Protein AF-A0A2G9RI73-F1 (afdb_monomer_lite)

Organism: Aquarana catesbeiana (NCBI:txid8400)

Radius of gyration: 27.95 Å; chains: 1; bounding box: 65×34×59 Å

pLDDT: mean 80.5, std 19.03, range [43.84, 97.88]

Foldseek 3Di:
DDPVVVCPDCLNPPPDPVSVVVNVPDDDPVVVVVVVVVCVVCVVVVVVVVVVVVCVVVVNPDDPPPDDDDDPPPPDPDPPDPDPPDPPDDPDDDDDD

Sequence (97 aa):
MTAVECLIHPWIKPLNRKQAVNRSRSSINMKNFKKFNARRKWKLSYNMVSACNRLCRMKLLCHPAKSDEDLRQCESDQEDEKTKPATLLRRRLSSCS

Structure (mmCIF, N/CA/C/O backbone):
data_AF-A0A2G9RI73-F1
#
_entry.id   AF-A0A2G9RI73-F1
#
loop_
_atom_site.group_PDB
_atom_site.id
_atom_site.type_symbol
_atom_site.label_atom_id
_atom_site.label_alt_id
_atom_site.label_comp_id
_atom_site.label_asym_id
_atom_site.label_entity_id
_atom_site.label_seq_id
_atom_site.pdbx_PDB_ins_code
_atom_site.Cartn_x
_atom_site.Cartn_y
_atom_site.Cartn_z
_atom_site.occupancy
_atom_site.B_iso_or_equiv
_atom_site.auth_seq_id
_atom_site.auth_comp_id
_atom_site.auth_asym_id
_atom_site.auth_atom_id
_atom_site.pdbx_PDB_model_num
ATOM 1 N N . MET A 1 1 ? 21.335 15.060 -2.955 1.00 74.19 1 MET A N 1
ATOM 2 C CA . MET A 1 1 ? 20.000 14.521 -3.284 1.00 74.19 1 MET A CA 1
ATOM 3 C C . MET A 1 1 ? 19.039 15.663 -3.524 1.00 74.19 1 MET A C 1
ATOM 5 O O . MET A 1 1 ? 18.300 16.074 -2.635 1.00 74.19 1 MET A O 1
ATOM 9 N N . THR A 1 2 ? 19.090 16.194 -4.736 1.00 94.94 2 THR A N 1
ATOM 10 C CA . THR A 1 2 ? 18.099 17.136 -5.260 1.00 94.94 2 THR A CA 1
ATOM 11 C C . THR A 1 2 ? 16.977 16.368 -5.966 1.00 94.94 2 THR A C 1
ATOM 13 O O . THR A 1 2 ? 17.145 15.211 -6.353 1.00 94.94 2 THR A O 1
ATOM 16 N N . ALA A 1 3 ? 15.814 16.995 -6.163 1.00 93.69 3 ALA A N 1
ATOM 17 C CA . ALA A 1 3 ? 14.718 16.365 -6.907 1.00 93.69 3 ALA A CA 1
ATOM 18 C C . ALA A 1 3 ? 15.135 15.989 -8.344 1.00 93.69 3 ALA A C 1
ATOM 20 O O . ALA A 1 3 ? 14.725 14.949 -8.855 1.00 93.69 3 ALA A O 1
ATOM 21 N N . VAL A 1 4 ? 15.997 16.800 -8.964 1.00 94.94 4 VAL A N 1
ATOM 22 C CA . VAL A 1 4 ? 16.527 16.571 -10.316 1.00 94.94 4 VAL A CA 1
ATOM 23 C C . VAL A 1 4 ? 17.380 15.299 -10.366 1.00 94.94 4 VAL A C 1
ATOM 25 O O . VAL A 1 4 ? 17.195 14.476 -11.261 1.00 94.94 4 VAL A O 1
ATOM 28 N N . GLU A 1 5 ? 18.241 15.083 -9.367 1.00 93.38 5 GLU A N 1
ATOM 29 C CA . GLU A 1 5 ? 19.032 13.850 -9.220 1.00 93.38 5 GLU A CA 1
ATOM 30 C C . GLU A 1 5 ? 18.147 12.604 -9.041 1.00 93.38 5 GLU A C 1
ATOM 32 O O . GLU A 1 5 ? 18.467 11.530 -9.549 1.00 93.38 5 GLU A O 1
ATOM 37 N N . CYS A 1 6 ? 17.001 12.722 -8.366 1.00 94.81 6 CYS A N 1
ATOM 38 C CA . CYS A 1 6 ? 16.075 11.598 -8.216 1.00 94.81 6 CYS A CA 1
ATOM 39 C C . CYS A 1 6 ? 15.415 11.206 -9.547 1.00 94.81 6 CYS A C 1
ATOM 41 O O . CYS A 1 6 ? 15.211 10.022 -9.805 1.00 94.81 6 CYS A O 1
ATOM 43 N N . LEU A 1 7 ? 15.100 12.167 -10.421 1.00 94.12 7 LEU A N 1
ATOM 44 C CA . LEU A 1 7 ? 14.438 11.884 -11.703 1.00 94.12 7 LEU A CA 1
ATOM 45 C C . LEU A 1 7 ? 15.312 11.067 -12.665 1.00 94.12 7 LEU A C 1
ATOM 47 O O . LEU A 1 7 ? 14.783 10.310 -13.481 1.00 94.12 7 LEU A O 1
ATOM 51 N N . ILE A 1 8 ? 16.637 11.181 -12.553 1.00 94.88 8 ILE A N 1
ATOM 52 C CA . ILE A 1 8 ? 17.598 10.380 -13.329 1.00 94.88 8 ILE A CA 1
ATOM 53 C C . ILE A 1 8 ? 17.916 9.026 -12.677 1.00 94.88 8 ILE A C 1
ATOM 55 O O . ILE A 1 8 ? 18.668 8.234 -13.244 1.00 94.88 8 ILE A O 1
ATOM 59 N N . HIS A 1 9 ? 17.341 8.722 -11.510 1.00 94.19 9 HIS A N 1
ATOM 60 C CA . HIS A 1 9 ? 17.604 7.469 -10.812 1.00 94.19 9 HIS A CA 1
ATOM 61 C C . HIS A 1 9 ? 17.080 6.259 -11.617 1.00 94.19 9 HIS A C 1
ATOM 63 O O . HIS A 1 9 ? 15.927 6.289 -12.060 1.00 94.19 9 HIS A O 1
ATOM 69 N N . PRO A 1 10 ? 17.834 5.145 -11.737 1.00 95.44 10 PRO A N 1
ATOM 70 C CA . PRO A 1 10 ? 17.460 3.994 -12.573 1.00 95.44 10 PRO A CA 1
ATOM 71 C C . PRO A 1 10 ? 16.097 3.356 -12.263 1.00 95.44 10 PRO A C 1
ATOM 73 O O . PRO A 1 10 ? 15.484 2.731 -13.127 1.00 95.44 10 PRO A O 1
ATOM 76 N N . TRP A 1 11 ? 15.603 3.503 -11.029 1.00 94.75 11 TRP A N 1
ATOM 77 C CA . TRP A 1 11 ? 14.265 3.031 -10.646 1.00 94.75 11 TRP A CA 1
ATOM 78 C C . TRP A 1 11 ? 13.123 3.892 -11.218 1.00 94.75 11 TRP A C 1
ATOM 80 O O . TRP A 1 11 ? 12.021 3.391 -11.467 1.00 94.75 11 TRP A O 1
ATOM 90 N N . ILE A 1 12 ? 13.383 5.186 -11.419 1.00 95.06 12 ILE A N 1
ATOM 91 C CA . ILE A 1 12 ? 12.440 6.157 -11.986 1.00 95.06 12 ILE A CA 1
ATOM 92 C C . ILE A 1 12 ? 12.600 6.209 -13.509 1.00 95.06 12 ILE A C 1
ATOM 94 O O . ILE A 1 12 ? 11.609 6.046 -14.220 1.00 95.06 12 ILE A O 1
ATOM 98 N N . LYS A 1 13 ? 13.838 6.346 -14.006 1.00 95.38 13 LYS A N 1
ATOM 99 C CA . LYS A 1 13 ? 14.194 6.345 -15.432 1.00 95.38 13 LYS A CA 1
ATOM 100 C C . LYS A 1 13 ? 15.173 5.197 -15.736 1.00 95.38 13 LYS A C 1
ATOM 102 O O . LYS A 1 13 ? 16.383 5.382 -15.614 1.00 95.38 13 LYS A O 1
ATOM 107 N N . PRO A 1 14 ? 14.678 4.003 -16.117 1.00 96.06 14 PRO A N 1
ATOM 108 C CA . PRO A 1 14 ? 15.535 2.876 -16.473 1.00 96.06 14 PRO A CA 1
ATOM 109 C C . PRO A 1 14 ? 16.444 3.220 -17.653 1.00 96.06 14 PRO A C 1
ATOM 111 O O . PRO A 1 14 ? 15.978 3.736 -18.666 1.00 96.06 14 PRO A O 1
ATOM 114 N N . LEU A 1 15 ? 17.728 2.889 -17.536 1.00 94.56 15 LEU A N 1
ATOM 115 C CA . LEU A 1 15 ? 18.718 3.122 -18.592 1.00 94.56 15 LEU A CA 1
ATOM 116 C C . LEU A 1 15 ? 18.775 1.943 -19.573 1.00 94.56 15 LEU A C 1
ATOM 118 O O . LEU A 1 15 ? 19.064 2.120 -20.749 1.00 94.56 15 LEU A O 1
ATOM 122 N N . ASN A 1 16 ? 18.455 0.737 -19.090 1.00 96.50 16 ASN A N 1
ATOM 123 C CA . ASN A 1 16 ? 18.571 -0.512 -19.840 1.00 96.50 16 ASN A CA 1
ATOM 124 C C . ASN A 1 16 ? 17.277 -1.336 -19.789 1.00 96.50 16 ASN A C 1
ATOM 126 O O . ASN A 1 16 ? 16.590 -1.387 -18.764 1.00 96.50 16 ASN A O 1
ATOM 130 N N . ARG A 1 17 ? 17.004 -2.119 -20.843 1.00 96.50 17 ARG A N 1
ATOM 131 C CA . ARG A 1 17 ? 15.844 -3.035 -20.903 1.00 96.50 17 ARG A CA 1
ATOM 132 C C . ARG A 1 17 ? 15.799 -4.027 -19.731 1.00 96.50 17 ARG A C 1
ATOM 134 O O . ARG A 1 17 ? 14.724 -4.301 -19.208 1.00 96.50 17 ARG A O 1
ATOM 141 N N . LYS A 1 18 ? 16.954 -4.520 -19.263 1.00 96.00 18 LYS A N 1
ATOM 142 C CA . LYS A 1 18 ? 17.045 -5.411 -18.087 1.00 96.00 18 LYS A CA 1
ATOM 143 C C . LYS A 1 18 ? 16.486 -4.755 -16.815 1.00 96.00 18 LYS A C 1
ATOM 145 O O . LYS A 1 18 ? 15.769 -5.408 -16.064 1.00 96.00 18 LYS A O 1
ATOM 150 N 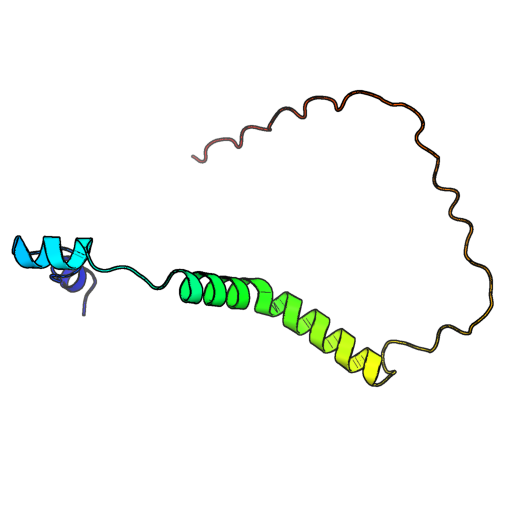N . GLN A 1 19 ? 16.765 -3.465 -16.599 1.00 96.19 19 GLN A N 1
ATOM 151 C CA . GLN A 1 19 ? 16.254 -2.712 -15.447 1.00 96.19 19 GLN A CA 1
ATOM 152 C C . GLN A 1 19 ? 14.739 -2.510 -15.547 1.00 96.19 19 GLN A C 1
ATOM 154 O O . GLN A 1 19 ? 14.032 -2.729 -14.566 1.00 96.19 19 GLN A O 1
ATOM 159 N N . ALA A 1 20 ? 14.232 -2.172 -16.737 1.00 96.25 20 ALA A N 1
ATOM 160 C CA . ALA A 1 20 ? 12.798 -2.013 -16.972 1.00 96.25 20 ALA A CA 1
ATOM 161 C C . ALA A 1 20 ? 12.017 -3.312 -16.693 1.00 96.25 20 ALA A C 1
ATOM 163 O O . ALA A 1 20 ? 10.992 -3.282 -16.013 1.00 96.25 20 ALA A O 1
ATOM 164 N N . VAL A 1 21 ? 12.537 -4.455 -17.157 1.00 97.19 21 VAL A N 1
ATOM 165 C CA . VAL A 1 21 ? 11.939 -5.781 -16.922 1.00 97.19 21 VAL A CA 1
ATOM 166 C C . VAL A 1 21 ? 12.011 -6.182 -15.447 1.00 97.19 21 VAL A C 1
ATOM 168 O O . VAL A 1 21 ? 11.052 -6.728 -14.909 1.00 97.19 21 VAL A O 1
ATOM 171 N N . ASN A 1 22 ? 13.124 -5.908 -14.764 1.00 96.50 22 ASN A N 1
ATOM 172 C CA . ASN A 1 22 ? 13.230 -6.188 -13.332 1.00 96.50 22 ASN A CA 1
ATOM 173 C C . ASN A 1 22 ? 12.215 -5.357 -12.527 1.00 96.50 22 ASN A C 1
ATOM 175 O O . ASN A 1 22 ? 11.503 -5.878 -11.667 1.00 96.50 22 ASN A O 1
ATOM 179 N N . ARG A 1 23 ? 12.074 -4.072 -12.874 1.00 96.56 23 ARG A N 1
ATOM 180 C CA . ARG A 1 23 ? 11.092 -3.177 -12.259 1.00 96.56 23 ARG A CA 1
ATOM 181 C C . ARG A 1 23 ? 9.660 -3.659 -12.483 1.00 96.56 23 ARG A C 1
ATOM 183 O O . ARG A 1 23 ? 8.885 -3.663 -11.537 1.00 96.56 23 ARG A O 1
ATOM 190 N N . SER A 1 24 ? 9.308 -4.075 -13.702 1.00 94.75 24 SER A N 1
ATOM 191 C CA . SER A 1 24 ? 7.945 -4.531 -14.011 1.00 94.75 24 SER A CA 1
ATOM 192 C C . SER A 1 24 ? 7.581 -5.850 -13.326 1.00 94.75 24 SER A C 1
ATOM 194 O O . SER A 1 24 ? 6.415 -6.071 -13.015 1.00 94.75 24 SER A O 1
ATOM 196 N N . ARG A 1 25 ? 8.570 -6.710 -13.058 1.00 96.81 25 ARG A N 1
ATOM 197 C CA . ARG A 1 25 ? 8.391 -7.967 -12.312 1.00 96.81 25 ARG A CA 1
ATOM 198 C C . ARG A 1 25 ? 8.355 -7.778 -10.797 1.00 96.81 25 ARG A C 1
ATOM 200 O O . ARG A 1 25 ? 7.861 -8.646 -10.085 1.00 96.81 25 ARG A O 1
ATOM 207 N N . SER A 1 26 ? 8.882 -6.665 -10.299 1.00 96.12 26 SER A N 1
ATOM 208 C CA .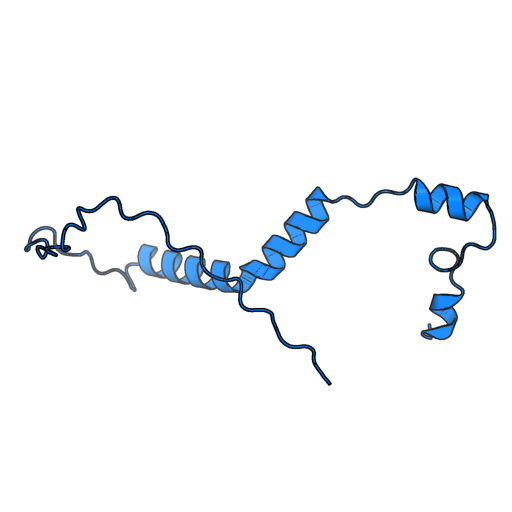 SER A 1 26 ? 8.907 -6.363 -8.872 1.00 96.12 26 SER A CA 1
ATOM 209 C C . SER A 1 26 ? 7.510 -5.981 -8.380 1.00 96.12 26 SER A C 1
ATOM 211 O O . SER A 1 26 ? 6.933 -4.987 -8.815 1.00 96.12 26 SER A O 1
ATOM 213 N N . SER A 1 27 ? 6.968 -6.749 -7.435 1.00 95.88 27 SER A N 1
ATOM 214 C CA . SER A 1 27 ? 5.677 -6.466 -6.799 1.00 95.88 27 SER A CA 1
ATOM 215 C C . SER A 1 27 ? 5.844 -5.855 -5.408 1.00 95.88 27 SER A C 1
ATOM 217 O O . SER A 1 27 ? 6.759 -6.215 -4.670 1.00 95.88 27 SER A O 1
ATOM 219 N N . ILE A 1 28 ? 4.907 -4.998 -5.003 1.00 96.25 28 ILE A N 1
ATOM 220 C CA . ILE A 1 28 ? 4.836 -4.478 -3.632 1.00 96.25 28 ILE A CA 1
ATOM 221 C C . ILE A 1 28 ? 3.965 -5.410 -2.784 1.00 96.25 28 ILE A C 1
ATOM 223 O O . ILE A 1 28 ? 2.913 -5.871 -3.231 1.00 96.25 28 ILE A O 1
ATOM 227 N N . ASN A 1 29 ? 4.347 -5.640 -1.525 1.00 97.25 29 ASN A N 1
ATOM 228 C CA . ASN A 1 29 ? 3.509 -6.367 -0.574 1.00 97.25 29 ASN A CA 1
ATOM 229 C C . ASN A 1 29 ? 2.244 -5.557 -0.223 1.00 97.25 29 ASN A C 1
ATOM 231 O O . ASN A 1 29 ? 2.214 -4.755 0.717 1.00 97.25 29 ASN A O 1
ATOM 235 N N . MET A 1 30 ? 1.176 -5.799 -0.981 1.00 97.31 30 MET A N 1
ATOM 236 C CA . MET A 1 30 ? -0.090 -5.081 -0.851 1.00 97.31 30 MET A CA 1
ATOM 237 C C . MET A 1 30 ? -0.794 -5.356 0.486 1.00 97.31 30 MET A C 1
ATOM 239 O O . MET A 1 30 ? -1.470 -4.476 1.020 1.00 97.31 30 MET A O 1
ATOM 243 N N . LYS A 1 31 ? -0.611 -6.551 1.067 1.00 97.75 31 LYS A N 1
ATOM 244 C CA . LYS A 1 31 ? -1.175 -6.915 2.378 1.00 97.75 31 LYS A CA 1
ATOM 245 C C . LYS A 1 31 ? -0.630 -5.996 3.471 1.00 97.75 31 LYS A C 1
ATOM 247 O O . LYS A 1 31 ? -1.403 -5.413 4.233 1.00 97.75 31 LYS A O 1
ATOM 252 N N . ASN A 1 32 ? 0.687 -5.811 3.504 1.00 97.88 32 ASN A N 1
ATOM 253 C CA . ASN A 1 32 ? 1.338 -4.927 4.466 1.00 97.88 32 ASN A CA 1
ATOM 254 C C . ASN A 1 32 ? 1.019 -3.456 4.187 1.00 97.88 32 ASN A C 1
ATOM 256 O O . ASN A 1 32 ? 0.690 -2.728 5.122 1.00 97.88 32 ASN A O 1
ATOM 260 N N . PHE A 1 33 ? 1.029 -3.031 2.919 1.00 97.75 33 PHE A N 1
ATOM 261 C CA . PHE A 1 33 ? 0.711 -1.650 2.547 1.00 97.75 33 PHE A CA 1
ATOM 262 C C . PHE A 1 33 ? -0.714 -1.240 2.955 1.00 97.75 33 PHE A C 1
ATOM 264 O O . PHE A 1 33 ? -0.917 -0.175 3.548 1.00 97.75 33 PHE A O 1
ATOM 271 N N . LYS A 1 34 ? -1.704 -2.113 2.714 1.00 97.56 34 LYS A N 1
ATOM 272 C CA . LYS A 1 34 ? -3.095 -1.906 3.147 1.00 97.56 34 LYS A CA 1
ATOM 273 C C . LYS A 1 34 ? -3.213 -1.893 4.670 1.00 97.56 34 LYS A C 1
ATOM 275 O O . LYS A 1 34 ? -3.833 -0.986 5.220 1.00 97.56 34 LYS A O 1
ATOM 280 N N . LYS A 1 35 ? -2.578 -2.849 5.362 1.00 96.56 35 LYS A N 1
ATOM 281 C CA . LYS A 1 35 ? -2.570 -2.918 6.834 1.00 96.56 35 LYS A CA 1
ATOM 282 C C . LYS A 1 35 ? -1.964 -1.656 7.458 1.00 96.56 35 LYS A C 1
ATOM 284 O O . LYS A 1 35 ? -2.512 -1.141 8.431 1.00 96.56 35 LYS A O 1
ATOM 289 N N . PHE A 1 36 ? -0.868 -1.147 6.897 1.00 97.56 36 PHE A N 1
ATOM 290 C CA . PHE A 1 36 ? -0.230 0.093 7.340 1.00 97.56 36 PHE A CA 1
ATOM 291 C C . PHE A 1 36 ? -1.160 1.297 7.163 1.00 97.56 36 PHE A C 1
ATOM 293 O O . PHE A 1 36 ? -1.399 2.034 8.119 1.00 97.56 36 PHE A O 1
ATOM 300 N N . ASN A 1 37 ? -1.746 1.459 5.974 1.00 97.69 37 ASN A N 1
ATOM 301 C CA . ASN A 1 37 ? -2.666 2.562 5.701 1.00 97.69 37 ASN A CA 1
ATOM 302 C C . ASN A 1 37 ? -3.918 2.511 6.579 1.00 97.69 37 ASN A C 1
ATOM 304 O O . ASN A 1 37 ? -4.336 3.546 7.093 1.00 97.69 37 ASN A O 1
ATOM 308 N N . ALA A 1 38 ? -4.485 1.323 6.803 1.00 96.75 38 ALA A N 1
ATOM 309 C CA . ALA A 1 38 ? -5.618 1.152 7.705 1.00 96.75 38 ALA A CA 1
ATOM 310 C C . ALA A 1 38 ? -5.260 1.605 9.129 1.00 96.75 38 ALA A C 1
ATOM 312 O O . ALA A 1 38 ? -5.964 2.430 9.704 1.00 96.75 38 ALA A O 1
ATOM 313 N N . ARG A 1 39 ? -4.122 1.150 9.673 1.00 95.25 39 ARG A N 1
ATOM 314 C CA . ARG A 1 39 ? -3.651 1.573 11.004 1.00 95.25 39 ARG A CA 1
ATOM 315 C C . ARG A 1 39 ? -3.410 3.074 11.085 1.00 95.25 39 ARG A C 1
ATOM 317 O O . ARG A 1 39 ? -3.789 3.690 12.072 1.00 95.25 39 ARG A O 1
ATOM 324 N N . ARG A 1 40 ? -2.803 3.666 10.053 1.00 96.69 40 ARG A N 1
ATOM 325 C CA . ARG A 1 40 ? -2.558 5.111 9.992 1.00 96.69 40 ARG A CA 1
ATOM 326 C C . ARG A 1 40 ? -3.870 5.900 9.964 1.00 96.69 40 ARG A C 1
ATOM 328 O O . ARG A 1 40 ? -4.009 6.832 10.747 1.00 96.69 40 ARG A O 1
ATOM 335 N N . LYS A 1 41 ? -4.824 5.509 9.111 1.00 97.44 41 LYS A N 1
ATOM 336 C CA . LYS A 1 41 ? -6.133 6.169 8.965 1.00 97.44 41 LYS A CA 1
ATOM 337 C C . LYS A 1 41 ? -6.949 6.111 10.256 1.00 97.44 41 LYS A C 1
ATOM 339 O O . LYS A 1 41 ? -7.510 7.115 10.668 1.00 97.44 41 LYS A O 1
ATOM 344 N N . TRP A 1 42 ? -6.978 4.948 10.902 1.00 97.06 42 TRP A N 1
ATOM 345 C CA . TRP A 1 42 ? -7.833 4.702 12.064 1.00 97.06 42 TRP A CA 1
ATOM 346 C C . TRP A 1 42 ? -7.146 4.941 13.411 1.00 97.06 42 TRP A C 1
ATOM 348 O O . TRP A 1 42 ? -7.756 4.687 14.444 1.00 97.06 42 TRP A O 1
ATOM 358 N N . LYS A 1 43 ? -5.900 5.439 13.432 1.00 96.56 43 LYS A N 1
ATOM 359 C CA . LYS A 1 43 ? -5.118 5.623 14.667 1.00 96.56 43 LYS A CA 1
ATOM 360 C C . LYS A 1 43 ? -5.866 6.457 15.708 1.00 96.56 43 LYS A C 1
ATOM 362 O O . LYS A 1 43 ? -5.910 6.072 16.870 1.00 96.56 43 LYS A O 1
ATOM 367 N N . LEU A 1 44 ? -6.452 7.581 15.292 1.00 96.94 44 LEU A N 1
ATOM 368 C CA . LEU A 1 44 ? -7.142 8.487 16.209 1.00 96.94 44 LEU A CA 1
ATOM 369 C C . LEU A 1 44 ? -8.416 7.855 16.778 1.00 96.94 44 LEU A C 1
ATOM 371 O O . LEU A 1 44 ? -8.554 7.771 17.994 1.00 96.94 44 LEU A O 1
ATOM 375 N N . SER A 1 45 ? -9.304 7.356 15.914 1.00 97.38 45 SER A N 1
ATOM 376 C CA . SER A 1 45 ? -10.554 6.710 16.331 1.00 97.38 45 SER A CA 1
ATOM 377 C C . SER A 1 45 ? -10.290 5.498 17.224 1.00 97.38 45 SER A C 1
ATOM 379 O O . SER A 1 45 ? -10.929 5.343 18.260 1.00 97.38 45 SER A O 1
ATOM 381 N N . TYR A 1 46 ? -9.296 4.677 16.871 1.00 95.44 46 TYR A N 1
ATOM 382 C CA . TYR A 1 46 ? -8.860 3.553 17.696 1.00 95.44 46 TYR A CA 1
ATOM 383 C C . TYR A 1 46 ? -8.385 4.016 19.077 1.00 95.44 46 TYR A C 1
ATOM 385 O O . TYR A 1 46 ? -8.796 3.448 20.086 1.00 95.44 46 TYR A O 1
ATOM 393 N N . ASN A 1 47 ? -7.553 5.061 19.139 1.00 96.19 47 ASN A N 1
ATOM 394 C CA . ASN A 1 47 ? -7.056 5.597 20.404 1.00 96.19 47 ASN A CA 1
ATOM 395 C C . ASN A 1 47 ? -8.189 6.148 21.279 1.00 96.19 47 ASN A C 1
ATOM 397 O O . ASN A 1 47 ? -8.199 5.871 22.476 1.00 96.19 47 ASN A O 1
ATOM 401 N N . MET A 1 48 ? -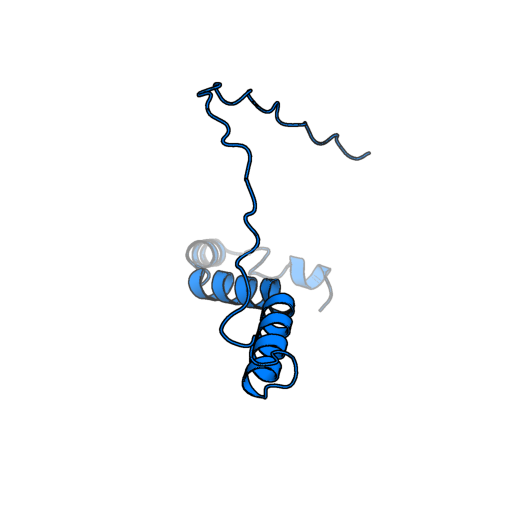9.146 6.877 20.697 1.00 97.38 48 MET A N 1
ATOM 402 C CA . MET A 1 48 ? -10.315 7.392 21.417 1.00 97.38 48 MET A CA 1
ATOM 403 C C . MET A 1 48 ? -11.142 6.252 22.011 1.00 97.38 48 MET A C 1
ATOM 405 O O . MET A 1 48 ? -11.334 6.203 23.223 1.00 97.38 48 MET A O 1
ATOM 409 N N . VAL A 1 49 ? -11.546 5.282 21.185 1.00 96.56 49 VAL A N 1
ATOM 410 C CA . VAL A 1 49 ? -12.325 4.121 21.644 1.00 96.56 49 VAL A CA 1
ATOM 411 C C . VAL A 1 49 ? -11.551 3.328 22.696 1.00 96.56 49 VAL A C 1
ATOM 413 O O . VAL A 1 49 ? -12.104 2.950 23.724 1.00 96.56 49 VAL A O 1
ATOM 416 N N . SER A 1 50 ? -10.248 3.115 22.499 1.00 95.81 50 SER A N 1
ATOM 417 C CA . SER A 1 50 ? -9.402 2.426 23.475 1.00 95.81 50 SER A CA 1
ATOM 418 C C . SER A 1 50 ? -9.314 3.175 24.810 1.00 95.81 50 SER A C 1
ATOM 420 O O . SER A 1 50 ? -9.299 2.529 25.861 1.00 95.81 50 SER A O 1
ATOM 422 N N . ALA A 1 51 ? -9.241 4.508 24.790 1.00 96.06 51 ALA A N 1
ATOM 423 C CA . ALA A 1 51 ? -9.227 5.334 25.993 1.00 96.06 51 ALA A CA 1
ATOM 424 C C . ALA A 1 51 ? -10.572 5.259 26.727 1.00 96.06 51 ALA A C 1
ATOM 426 O O . ALA A 1 51 ? -10.586 4.951 27.918 1.00 96.06 51 ALA A O 1
ATOM 427 N N . CYS A 1 52 ? -11.692 5.422 26.018 1.00 95.06 52 CYS A N 1
ATOM 428 C CA . CYS A 1 52 ? -13.035 5.252 26.577 1.00 95.06 52 CYS A CA 1
ATOM 429 C C . CYS A 1 52 ? -13.214 3.859 27.196 1.00 95.06 52 CYS A C 1
ATOM 431 O O . CYS A 1 52 ? -13.615 3.738 28.352 1.00 95.06 52 CYS A O 1
ATOM 433 N N . ASN A 1 53 ? -12.811 2.806 26.480 1.00 94.94 53 ASN A N 1
ATOM 434 C CA . ASN A 1 53 ? -12.879 1.430 26.971 1.00 94.94 53 ASN A CA 1
ATOM 435 C C . ASN A 1 53 ? -12.026 1.226 28.229 1.00 94.94 53 ASN A C 1
ATOM 437 O O . ASN A 1 53 ? -12.436 0.518 29.148 1.00 94.94 53 ASN A O 1
ATOM 441 N N . ARG A 1 54 ? -10.836 1.839 28.297 1.00 94.62 54 ARG A N 1
ATOM 442 C CA . ARG A 1 54 ? -9.987 1.799 29.495 1.00 94.62 54 ARG A CA 1
ATOM 443 C C . ARG A 1 54 ? -10.674 2.480 30.676 1.00 94.62 54 ARG A C 1
ATOM 445 O O . ARG A 1 54 ? -10.708 1.901 31.756 1.00 94.62 54 ARG A O 1
ATOM 452 N N . LEU A 1 55 ? -11.240 3.662 30.467 1.00 92.81 55 LEU A N 1
ATOM 453 C CA . LEU A 1 55 ? -11.914 4.419 31.518 1.00 92.81 55 LEU A CA 1
ATOM 454 C C . LEU A 1 55 ? -13.197 3.727 32.006 1.00 92.81 55 LEU A C 1
ATOM 456 O O . LEU A 1 55 ? -13.450 3.707 33.209 1.00 92.81 55 LEU A O 1
ATOM 460 N N . CYS A 1 56 ? -13.965 3.086 31.120 1.00 90.50 56 CYS A N 1
ATOM 461 C CA . CYS A 1 56 ? -15.115 2.274 31.526 1.00 90.50 56 CYS A CA 1
ATOM 462 C C . CYS A 1 56 ? -14.708 1.007 32.286 1.00 90.50 56 CYS A C 1
ATOM 464 O O . CYS A 1 56 ? -15.337 0.694 33.293 1.00 90.50 56 CYS A O 1
ATOM 466 N N . ARG A 1 57 ? -13.612 0.327 31.908 1.00 90.44 57 ARG A N 1
ATOM 467 C CA . ARG A 1 57 ? -13.057 -0.776 32.722 1.00 90.44 57 ARG A CA 1
ATOM 468 C C . ARG A 1 57 ? -12.624 -0.319 34.115 1.00 90.44 57 ARG A C 1
ATOM 470 O O . ARG A 1 57 ? -12.756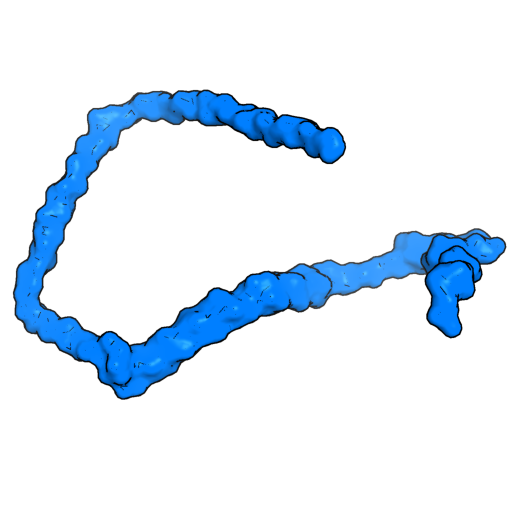 -1.073 35.070 1.00 90.44 57 ARG A O 1
ATOM 477 N N . MET A 1 58 ? -12.139 0.916 34.231 1.00 91.94 58 MET A N 1
ATOM 478 C CA . MET A 1 58 ? -11.797 1.541 35.512 1.00 91.94 58 MET A CA 1
ATOM 479 C C . MET A 1 58 ? -13.022 2.099 36.263 1.00 91.94 58 MET A C 1
ATOM 481 O O . MET A 1 58 ? -12.843 2.700 37.316 1.00 91.94 58 MET A O 1
ATOM 485 N N . LYS A 1 59 ? -14.249 1.922 35.741 1.00 87.06 59 LYS A N 1
ATOM 486 C CA . LYS A 1 59 ? -15.508 2.473 36.285 1.00 87.06 59 LYS A CA 1
ATOM 487 C C . LYS A 1 59 ? -15.514 4.004 36.450 1.00 87.06 59 LYS A C 1
ATOM 489 O O . LYS A 1 59 ? -16.314 4.542 37.205 1.00 87.06 59 LYS A O 1
ATOM 494 N N . LEU A 1 60 ? -14.641 4.711 35.726 1.00 79.62 60 LEU A N 1
ATOM 495 C CA . LEU A 1 60 ? -14.518 6.174 35.796 1.00 79.62 60 LEU A CA 1
ATOM 496 C C . LEU A 1 60 ? -15.543 6.901 34.920 1.00 79.62 60 LEU A C 1
ATOM 498 O O . LEU A 1 60 ? -15.908 8.029 35.220 1.00 79.62 60 LEU A O 1
ATOM 502 N N . LEU A 1 61 ? -15.990 6.269 33.831 1.00 72.56 61 LEU A N 1
ATOM 503 C CA . LEU A 1 61 ? -17.003 6.831 32.923 1.00 72.56 61 LEU A CA 1
ATOM 504 C C . LEU A 1 61 ? -18.338 6.092 32.985 1.00 72.56 61 LEU A C 1
ATOM 506 O O . LEU A 1 61 ? -19.391 6.690 32.811 1.00 72.56 61 LEU A O 1
ATOM 510 N N . CYS A 1 62 ? -18.289 4.784 33.214 1.00 67.81 62 CYS A N 1
ATOM 511 C CA . CYS A 1 62 ? -19.464 3.938 33.271 1.00 67.81 62 CYS A CA 1
ATOM 512 C C . CYS A 1 62 ? -19.840 3.743 34.751 1.00 67.81 62 CYS A C 1
ATOM 514 O O . CYS A 1 62 ? -19.268 2.880 35.421 1.00 67.81 62 CYS A O 1
ATOM 516 N N . HIS A 1 63 ? -20.763 4.554 35.282 1.00 63.00 63 HIS A N 1
ATOM 517 C CA . HIS A 1 63 ? -21.498 4.159 36.489 1.00 63.00 63 HIS A CA 1
ATOM 518 C C . HIS A 1 63 ? -22.294 2.889 36.166 1.00 63.00 63 HIS A C 1
ATOM 520 O O . HIS A 1 63 ? -22.777 2.770 35.036 1.00 63.00 63 HIS A O 1
ATOM 526 N N . PRO A 1 64 ? -22.424 1.924 37.096 1.00 59.50 64 PRO A N 1
ATOM 527 C CA . PRO A 1 64 ? -23.375 0.846 36.893 1.00 59.50 64 PRO A CA 1
ATOM 528 C C . PRO A 1 64 ? -24.740 1.507 36.696 1.00 59.50 64 PRO A C 1
ATOM 530 O O . PRO A 1 64 ? -25.248 2.159 37.608 1.00 59.50 6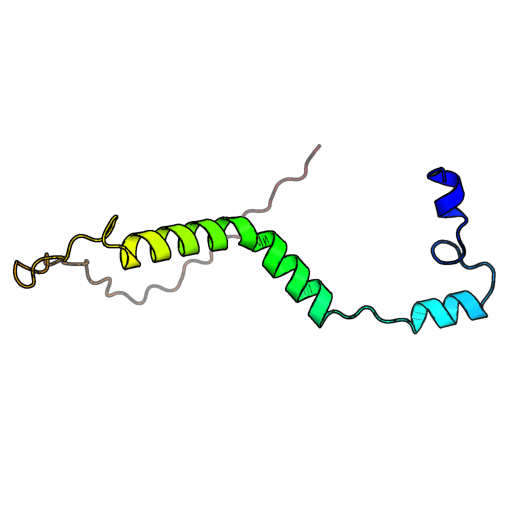4 PRO A O 1
ATOM 533 N N . ALA A 1 65 ? -25.299 1.400 35.487 1.00 57.72 65 ALA A N 1
ATOM 534 C CA . ALA A 1 65 ? -26.722 1.613 35.311 1.00 57.72 65 ALA A CA 1
ATOM 535 C C . ALA A 1 65 ? -27.376 0.660 36.309 1.00 57.72 65 ALA A C 1
ATOM 537 O O . ALA A 1 65 ? -27.122 -0.547 36.260 1.00 57.72 65 ALA A O 1
ATOM 538 N N . LYS A 1 66 ? -28.080 1.218 37.296 1.00 52.84 66 LYS A N 1
ATOM 539 C CA . LYS A 1 66 ? -28.888 0.417 38.205 1.00 52.84 66 LYS A CA 1
ATOM 540 C C . LYS A 1 66 ? -29.787 -0.439 37.312 1.00 52.84 66 LYS A C 1
ATOM 542 O O . LYS A 1 66 ? -30.438 0.087 36.415 1.00 52.84 66 LYS A O 1
ATOM 547 N N . SER A 1 67 ? -29.690 -1.752 37.482 1.00 52.22 67 SER A N 1
ATOM 548 C CA . SER A 1 67 ? -30.707 -2.685 37.018 1.00 52.22 67 SER A CA 1
ATOM 549 C C . SER A 1 67 ? -32.045 -2.212 37.578 1.00 52.22 67 SER A C 1
ATOM 551 O O . SER A 1 67 ? -32.093 -1.912 38.769 1.00 52.22 67 SER A O 1
ATOM 553 N N . ASP A 1 68 ? -33.060 -2.159 36.722 1.00 51.88 68 ASP A N 1
ATOM 554 C CA . ASP A 1 68 ? -34.412 -1.656 36.988 1.00 51.88 68 ASP A CA 1
ATOM 555 C C . ASP A 1 68 ? -34.504 -0.131 37.130 1.00 51.88 68 ASP A C 1
ATOM 557 O O . ASP A 1 68 ? -34.200 0.442 38.170 1.00 51.88 68 ASP A O 1
ATOM 561 N N . GLU A 1 69 ? -34.854 0.533 36.024 1.00 49.97 69 GLU A N 1
ATOM 562 C CA . GLU A 1 69 ? -36.049 1.386 35.972 1.00 49.97 69 GLU A CA 1
ATOM 563 C C . GLU A 1 69 ? -36.327 1.736 34.496 1.00 49.97 69 GLU A C 1
ATOM 565 O O . GLU A 1 69 ? -35.528 2.407 33.837 1.00 49.97 69 GLU A O 1
ATOM 570 N N . ASP A 1 70 ? -37.430 1.193 33.980 1.00 49.38 70 ASP A N 1
ATOM 571 C CA . ASP A 1 70 ? -38.146 1.536 32.749 1.00 49.38 70 ASP A CA 1
ATOM 572 C C . ASP A 1 70 ? -37.317 1.823 31.484 1.00 49.38 70 ASP A C 1
ATOM 574 O O . ASP A 1 70 ? -36.903 2.949 31.182 1.00 49.38 70 ASP A O 1
ATOM 578 N N . LEU A 1 71 ? -37.187 0.779 30.650 1.00 55.97 71 LEU A N 1
ATOM 579 C CA . LEU A 1 71 ? -36.979 0.942 29.212 1.00 55.97 71 LEU A CA 1
ATOM 580 C C . LEU A 1 71 ? -37.980 1.978 28.699 1.00 55.97 71 LEU A C 1
ATOM 582 O O . LEU A 1 71 ? -39.169 1.693 28.576 1.00 55.97 71 LEU A O 1
ATOM 586 N N . ARG A 1 72 ? -37.487 3.174 28.364 1.00 53.41 72 ARG A N 1
ATOM 587 C CA . ARG A 1 72 ? -38.249 4.147 27.585 1.00 53.41 72 ARG A CA 1
ATOM 588 C C . ARG A 1 72 ? -38.805 3.416 26.368 1.00 53.41 72 ARG A C 1
ATOM 590 O O . ARG A 1 72 ? -38.034 2.981 25.512 1.00 53.41 72 ARG A O 1
ATOM 597 N N . GLN A 1 73 ? -40.125 3.279 26.306 1.00 48.56 73 GLN A N 1
ATOM 598 C CA . GLN A 1 73 ? -40.837 2.929 25.088 1.00 48.56 73 GLN A CA 1
ATOM 599 C C . GLN A 1 73 ? -40.563 4.041 24.076 1.00 48.56 73 GLN A C 1
ATOM 601 O O . GLN A 1 73 ? -41.270 5.040 24.001 1.00 48.56 73 GLN A O 1
ATOM 606 N N . CYS A 1 74 ? -39.474 3.899 23.324 1.00 52.47 74 CYS A N 1
ATOM 607 C CA . CYS A 1 74 ? -39.375 4.533 22.026 1.00 52.47 74 CYS A CA 1
ATOM 608 C C . CYS A 1 74 ? -40.389 3.809 21.143 1.00 52.47 74 CYS A C 1
ATOM 610 O O . CYS A 1 74 ? -40.054 2.797 20.525 1.00 52.47 74 CYS A O 1
ATOM 612 N N . GLU A 1 75 ? -41.627 4.300 21.112 1.00 53.25 75 GLU A N 1
ATOM 613 C CA . GLU A 1 75 ? -42.496 4.081 19.960 1.00 53.25 75 GLU A CA 1
ATOM 614 C C . GLU A 1 75 ? -41.747 4.651 18.752 1.00 53.25 75 GLU A C 1
ATOM 616 O O . GLU A 1 75 ? -41.657 5.859 18.551 1.00 53.25 75 GLU A O 1
ATOM 621 N N . SER A 1 76 ? -41.058 3.774 18.027 1.00 54.84 76 SER A N 1
ATOM 622 C CA . SER A 1 76 ? -40.571 4.105 16.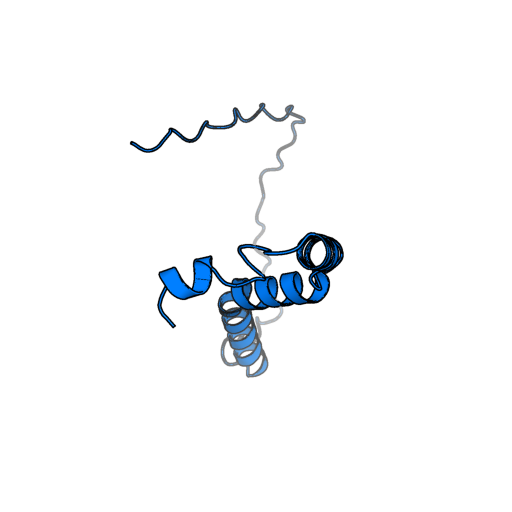697 1.00 54.84 76 SER A CA 1
ATOM 623 C C . SER A 1 76 ? -41.765 3.917 15.785 1.00 54.84 76 SER A C 1
ATOM 625 O O . SER A 1 76 ? -42.290 2.805 15.722 1.00 54.84 76 SER A O 1
ATOM 627 N N . ASP A 1 77 ? -42.192 4.988 15.122 1.00 57.22 77 ASP A N 1
ATOM 628 C CA . ASP A 1 77 ? -43.192 4.906 14.064 1.00 57.22 77 ASP A CA 1
ATOM 629 C C . ASP A 1 77 ? -42.791 3.784 13.099 1.00 57.22 77 ASP A C 1
ATOM 631 O O . ASP A 1 77 ? -41.694 3.763 12.529 1.00 57.22 77 ASP A O 1
ATOM 635 N N . GLN A 1 78 ? -43.659 2.782 13.000 1.00 55.53 78 GLN A N 1
ATOM 636 C CA . GLN A 1 78 ? -43.456 1.619 12.161 1.00 55.53 78 GLN A CA 1
ATOM 637 C C . GLN A 1 78 ? -43.731 2.057 10.719 1.00 55.53 78 GLN A C 1
ATOM 639 O O . GLN A 1 78 ? -44.883 2.199 10.319 1.00 55.53 78 GLN A O 1
ATOM 644 N N . GLU A 1 79 ? -42.674 2.330 9.947 1.00 56.25 79 GLU A N 1
ATOM 645 C CA . GLU A 1 79 ? -42.791 2.633 8.515 1.00 56.25 79 GLU A CA 1
ATOM 646 C C . GLU A 1 79 ? -43.194 1.367 7.739 1.00 56.25 79 GLU A C 1
ATOM 648 O O . GLU A 1 79 ? -42.374 0.698 7.107 1.00 56.25 79 GLU A O 1
ATOM 653 N N . ASP A 1 80 ? -44.477 1.022 7.797 1.00 58.84 80 ASP A N 1
ATOM 654 C CA . ASP A 1 80 ? -45.107 0.113 6.849 1.00 58.84 80 ASP A CA 1
ATOM 655 C C . ASP A 1 80 ? -45.517 0.898 5.595 1.00 58.84 80 ASP A C 1
ATOM 657 O O . ASP A 1 80 ? -46.659 1.312 5.435 1.00 58.84 80 ASP A O 1
ATOM 661 N N . GLU A 1 81 ? -44.586 1.050 4.653 1.00 54.66 81 GLU A N 1
ATOM 662 C CA . GLU A 1 81 ? -44.927 0.879 3.240 1.00 54.66 81 GLU A CA 1
ATOM 663 C C . GLU A 1 81 ? -43.688 0.507 2.415 1.00 54.66 81 GLU A C 1
ATOM 665 O O . GLU A 1 81 ? -42.621 1.114 2.508 1.00 54.66 81 GLU A O 1
ATOM 670 N N . LYS A 1 82 ? -43.829 -0.513 1.558 1.00 60.84 82 LYS A N 1
ATOM 671 C CA . LYS A 1 82 ? -42.813 -0.921 0.573 1.00 60.84 82 LYS A CA 1
ATOM 672 C C . LYS A 1 82 ? -42.736 0.105 -0.558 1.00 60.84 82 LYS A C 1
ATOM 674 O O . LYS A 1 82 ? -43.054 -0.197 -1.710 1.00 60.84 82 LYS A O 1
ATOM 679 N N . THR A 1 83 ? -42.285 1.310 -0.256 1.00 61.81 83 THR A N 1
ATOM 680 C CA . THR A 1 83 ? -42.083 2.340 -1.270 1.00 61.81 83 THR A CA 1
ATOM 681 C C . THR A 1 83 ? -40.717 2.125 -1.908 1.00 61.81 83 THR A C 1
ATOM 683 O O . THR A 1 83 ? -39.684 2.075 -1.240 1.00 61.81 83 THR A O 1
ATOM 686 N N . LYS A 1 84 ? -40.707 1.918 -3.231 1.00 63.69 84 LYS A N 1
ATOM 687 C CA . LYS A 1 84 ? -39.487 1.691 -4.024 1.00 63.69 84 LYS A CA 1
ATOM 688 C C . LYS A 1 84 ? -38.478 2.808 -3.721 1.00 63.69 84 LYS A C 1
ATOM 690 O O . LYS A 1 84 ? -38.885 3.970 -3.727 1.00 63.69 84 LYS A O 1
ATOM 695 N N . PRO A 1 85 ? -37.183 2.506 -3.499 1.00 59.56 85 PRO A N 1
ATOM 696 C CA . PRO A 1 85 ? -36.213 3.546 -3.194 1.00 59.56 85 PRO A CA 1
ATOM 697 C C . PRO A 1 85 ? -36.169 4.534 -4.359 1.00 59.56 85 PRO A C 1
ATOM 699 O O . PRO A 1 85 ? -35.839 4.161 -5.489 1.00 59.56 85 PRO A O 1
ATOM 702 N N . ALA A 1 86 ? -36.524 5.790 -4.083 1.00 62.59 86 ALA A N 1
ATOM 703 C CA . ALA A 1 86 ? -36.343 6.878 -5.026 1.00 62.59 86 ALA A CA 1
ATOM 704 C C . ALA A 1 86 ? -34.875 6.871 -5.461 1.00 62.59 86 ALA A C 1
ATOM 706 O O . ALA A 1 86 ? -33.966 6.890 -4.627 1.00 62.59 86 ALA A O 1
ATOM 707 N N . THR A 1 87 ? -34.629 6.781 -6.768 1.00 62.44 87 THR A N 1
ATOM 708 C CA . THR A 1 87 ? -33.276 6.805 -7.318 1.00 62.44 87 THR A CA 1
ATOM 709 C C . THR A 1 87 ? -32.620 8.114 -6.900 1.00 62.44 87 THR A C 1
ATOM 711 O O . THR A 1 87 ? -32.939 9.171 -7.445 1.00 62.44 87 THR A O 1
ATOM 714 N N . LEU A 1 88 ? -31.725 8.060 -5.912 1.00 64.69 88 LEU A N 1
ATOM 715 C CA . LEU A 1 88 ? -30.959 9.223 -5.493 1.00 64.69 88 LEU A CA 1
ATOM 716 C C . LEU A 1 88 ? -30.086 9.643 -6.675 1.00 64.69 88 LEU A C 1
ATOM 718 O O . LEU A 1 88 ? -29.098 8.984 -7.008 1.00 64.69 88 LEU A O 1
ATOM 722 N N . LEU A 1 89 ? -30.480 10.728 -7.344 1.00 62.22 89 LEU A N 1
ATOM 723 C CA . LEU A 1 89 ? -29.695 11.327 -8.411 1.00 62.22 89 LEU A CA 1
ATOM 724 C C . LEU A 1 89 ? -28.321 11.683 -7.842 1.00 62.22 89 LEU A C 1
ATOM 726 O O . LEU A 1 89 ? -28.178 12.504 -6.935 1.00 62.22 89 LEU A O 1
ATOM 730 N N . ARG A 1 90 ? -27.295 11.017 -8.374 1.00 59.62 90 ARG A N 1
ATOM 731 C CA . ARG A 1 90 ? -25.894 11.209 -8.008 1.00 59.62 90 ARG A CA 1
ATOM 732 C C . ARG A 1 90 ? -25.517 12.662 -8.295 1.00 59.62 90 ARG A C 1
ATOM 734 O O . ARG A 1 90 ? -25.317 13.034 -9.450 1.00 59.62 90 ARG A O 1
ATOM 741 N N . ARG A 1 91 ? -25.421 13.484 -7.248 1.00 56.09 91 ARG A N 1
ATOM 742 C CA . ARG A 1 91 ? -24.972 14.879 -7.337 1.00 56.09 91 ARG A CA 1
ATOM 743 C C . ARG A 1 91 ? -23.590 14.902 -8.003 1.00 56.09 91 ARG A C 1
ATOM 745 O O . ARG A 1 91 ? -22.618 14.414 -7.426 1.00 56.09 91 ARG A O 1
ATOM 752 N N . ARG A 1 92 ? -23.506 15.400 -9.243 1.00 59.53 92 ARG A N 1
ATOM 753 C CA . ARG A 1 92 ? -22.226 15.660 -9.921 1.00 59.53 92 ARG A CA 1
ATOM 754 C C . ARG A 1 92 ? -21.461 16.687 -9.085 1.00 59.53 92 ARG A C 1
ATOM 756 O O . ARG A 1 92 ? -21.959 17.787 -8.869 1.00 59.53 92 ARG A O 1
ATOM 763 N N . LEU A 1 93 ? -20.272 16.320 -8.616 1.00 52.66 93 LEU A N 1
ATOM 764 C CA . LEU A 1 93 ? -19.309 17.272 -8.068 1.00 52.66 93 LEU A CA 1
ATOM 765 C C . LEU A 1 93 ? -18.833 18.164 -9.222 1.00 52.66 93 LEU A C 1
ATOM 767 O O . LEU A 1 93 ? -18.340 17.662 -10.232 1.00 52.66 93 LEU A O 1
ATOM 771 N N . SER A 1 94 ? -19.065 19.466 -9.085 1.00 61.12 94 SER A N 1
ATOM 772 C CA . SER A 1 94 ? -18.622 20.519 -9.997 1.00 61.12 94 SER A CA 1
ATOM 773 C C . SER A 1 94 ? -17.096 20.614 -10.023 1.00 61.12 94 SER A C 1
ATOM 775 O O . SER A 1 94 ? -16.445 20.529 -8.982 1.00 61.12 94 SER A O 1
ATOM 777 N N . SER A 1 95 ? -16.549 20.789 -11.223 1.00 55.47 95 SER A N 1
ATOM 778 C CA . SER A 1 95 ? -15.130 20.982 -11.519 1.00 55.47 95 SER A CA 1
ATOM 779 C C . SER A 1 95 ? -14.569 22.233 -10.831 1.00 55.47 95 SER A C 1
ATOM 781 O O . SER A 1 95 ? -15.206 23.283 -10.869 1.00 55.47 95 SER A O 1
ATOM 783 N N . CYS A 1 96 ? -13.385 22.119 -10.223 1.00 43.84 96 CYS A N 1
ATOM 784 C CA . CYS A 1 96 ? -12.601 23.263 -9.753 1.00 43.84 96 CYS A CA 1
ATOM 785 C C . CYS A 1 96 ? -12.072 24.074 -10.945 1.00 43.84 96 CYS A C 1
ATOM 787 O O . CYS A 1 96 ? -11.572 23.477 -11.903 1.00 43.84 96 CYS A O 1
ATOM 789 N N . SER A 1 97 ? -12.159 25.402 -10.838 1.00 46.34 97 SER A N 1
ATOM 790 C CA . SER A 1 97 ? -11.315 26.353 -11.574 1.00 46.34 97 SER A CA 1
ATOM 791 C C . SER A 1 97 ? -9.985 26.552 -10.859 1.00 46.34 97 SER A C 1
ATOM 793 O O . SER A 1 97 ? -9.969 26.400 -9.614 1.00 46.34 97 SER A O 1
#

Secondary structure (DSSP, 8-state):
--HHHHHTSTTTS-SSHHHHHHHHHPPP-HHHHHHHHHHHHHHHHHHHHHHHHHHHHTTSS-----S-S-------------PPPP-----PPPPP-